Protein AF-A0A0M9Y8X5-F1 (afdb_monomer_lite)

pLDDT: mean 74.08, std 13.58, range [39.94, 92.12]

Radius of gyration: 32.51 Å; chains: 1; bounding box: 74×46×84 Å

Structure (mmCIF, N/CA/C/O backbone):
data_AF-A0A0M9Y8X5-F1
#
_entry.id   AF-A0A0M9Y8X5-F1
#
loop_
_atom_site.group_PDB
_atom_site.id
_atom_site.type_symbol
_atom_site.label_atom_id
_atom_site.label_alt_id
_atom_site.label_comp_id
_atom_site.label_asym_id
_atom_site.label_entity_id
_atom_site.label_seq_id
_atom_site.pdbx_PDB_ins_code
_atom_site.Cartn_x
_atom_site.Cartn_y
_atom_site.Cartn_z
_atom_site.occupancy
_atom_site.B_iso_or_equiv
_atom_site.auth_seq_id
_atom_site.auth_comp_id
_atom_site.auth_asym_id
_atom_site.auth_atom_id
_atom_site.pdbx_PDB_model_num
ATOM 1 N N . MET A 1 1 ? -9.972 -3.795 7.267 1.00 57.66 1 MET A N 1
ATOM 2 C CA . MET A 1 1 ? -8.807 -3.042 7.784 1.00 57.66 1 MET A CA 1
ATOM 3 C C . MET A 1 1 ? -7.484 -3.658 7.352 1.00 57.66 1 MET A C 1
ATOM 5 O O . MET A 1 1 ? -6.718 -2.972 6.695 1.00 57.66 1 MET A O 1
ATOM 9 N N . GLN A 1 2 ? -7.253 -4.956 7.594 1.00 63.88 2 GLN A N 1
ATOM 10 C CA . GLN A 1 2 ? -6.015 -5.641 7.184 1.00 63.88 2 GLN A CA 1
ATOM 11 C C . GLN A 1 2 ? -5.709 -5.538 5.681 1.00 63.88 2 GLN A C 1
ATOM 13 O O . GLN A 1 2 ? -4.568 -5.307 5.315 1.00 63.88 2 GLN A O 1
ATOM 18 N N . LYS A 1 3 ? -6.731 -5.588 4.812 1.00 70.50 3 LYS A N 1
ATOM 19 C CA . LYS A 1 3 ? -6.549 -5.429 3.360 1.00 70.50 3 LYS A CA 1
ATOM 20 C C . LYS A 1 3 ? -5.934 -4.082 2.949 1.00 70.50 3 LYS A C 1
ATOM 22 O O . LYS A 1 3 ? -5.095 -4.080 2.070 1.00 70.50 3 LYS A O 1
ATOM 27 N N . ALA A 1 4 ? -6.294 -2.961 3.583 1.00 65.38 4 ALA A N 1
ATOM 28 C CA . ALA A 1 4 ? -5.765 -1.643 3.205 1.00 65.38 4 ALA A CA 1
ATOM 29 C C . ALA A 1 4 ? -4.277 -1.496 3.567 1.00 65.38 4 ALA A C 1
ATOM 31 O O . ALA A 1 4 ? -3.489 -1.012 2.760 1.00 65.38 4 ALA A O 1
ATOM 32 N N . ALA A 1 5 ? -3.891 -1.980 4.751 1.00 66.75 5 ALA A N 1
ATOM 33 C CA . ALA A 1 5 ? -2.494 -2.022 5.174 1.00 66.75 5 ALA A CA 1
ATOM 34 C C . ALA A 1 5 ? -1.665 -2.993 4.313 1.00 66.75 5 ALA A C 1
ATOM 36 O O . ALA A 1 5 ? -0.550 -2.665 3.919 1.00 66.75 5 ALA A O 1
ATOM 37 N N . VAL A 1 6 ? -2.231 -4.157 3.968 1.00 77.38 6 VAL A N 1
ATOM 38 C CA . VAL A 1 6 ? -1.603 -5.122 3.053 1.00 77.38 6 VAL A CA 1
ATOM 39 C C . VAL A 1 6 ? -1.408 -4.504 1.669 1.00 77.38 6 VAL A C 1
ATOM 41 O O . VAL A 1 6 ? -0.291 -4.519 1.173 1.00 77.38 6 VAL A O 1
ATOM 44 N N . SER A 1 7 ? -2.427 -3.866 1.090 1.00 75.94 7 SER A N 1
ATOM 45 C CA . SER A 1 7 ? -2.314 -3.218 -0.224 1.00 75.94 7 SER A CA 1
ATOM 46 C C . SER A 1 7 ? -1.328 -2.046 -0.236 1.00 75.94 7 SER A C 1
ATOM 48 O O . SER A 1 7 ? -0.639 -1.844 -1.231 1.00 75.94 7 SER A O 1
ATOM 50 N N . ALA A 1 8 ? -1.205 -1.289 0.861 1.00 69.94 8 ALA A N 1
ATOM 51 C CA . ALA A 1 8 ? -0.170 -0.262 0.989 1.00 69.94 8 ALA A CA 1
ATOM 52 C C . ALA A 1 8 ? 1.244 -0.876 1.022 1.00 69.94 8 ALA A C 1
ATOM 54 O O . ALA A 1 8 ? 2.152 -0.372 0.357 1.00 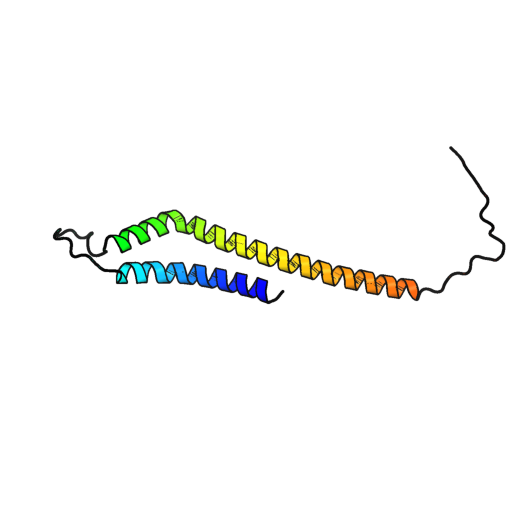69.94 8 ALA A O 1
ATOM 55 N N . GLY A 1 9 ? 1.422 -1.987 1.745 1.00 75.38 9 GLY A N 1
ATOM 56 C CA . GLY A 1 9 ? 2.676 -2.746 1.763 1.00 75.38 9 GLY A CA 1
ATOM 57 C C . GLY A 1 9 ? 3.019 -3.371 0.406 1.00 75.38 9 GLY A C 1
ATOM 58 O O . GLY A 1 9 ? 4.161 -3.282 -0.047 1.00 75.38 9 GLY A O 1
ATOM 59 N N . GLU A 1 10 ? 2.030 -3.943 -0.281 1.00 82.19 10 GLU A N 1
ATOM 60 C CA . GLU A 1 10 ? 2.171 -4.500 -1.632 1.00 82.19 10 GLU A CA 1
ATOM 61 C C . GLU A 1 10 ? 2.529 -3.419 -2.654 1.00 82.19 10 GLU A C 1
ATOM 63 O O . GLU A 1 10 ? 3.404 -3.641 -3.484 1.00 82.19 10 GLU A O 1
ATOM 68 N N . LEU A 1 11 ? 1.925 -2.228 -2.568 1.00 77.56 11 LEU A N 1
ATOM 69 C CA . LEU A 1 11 ? 2.246 -1.101 -3.446 1.00 77.56 11 LEU A CA 1
ATOM 70 C C . LEU A 1 11 ? 3.676 -0.594 -3.223 1.00 77.56 11 LEU A C 1
ATOM 72 O O . LEU A 1 11 ? 4.394 -0.326 -4.185 1.00 77.56 11 LEU A O 1
ATOM 76 N N . SER A 1 12 ? 4.110 -0.503 -1.963 1.00 74.19 12 SER A N 1
ATOM 77 C CA . SER A 1 12 ? 5.497 -0.162 -1.630 1.00 74.19 12 SER A CA 1
ATOM 78 C C . SER A 1 12 ? 6.474 -1.207 -2.178 1.00 74.19 12 SER A C 1
ATOM 80 O O . SER A 1 12 ? 7.449 -0.848 -2.836 1.00 74.19 12 SER A O 1
ATOM 82 N N . THR A 1 13 ? 6.163 -2.491 -1.997 1.00 82.44 13 THR A N 1
ATOM 83 C CA . THR A 1 13 ? 6.964 -3.608 -2.521 1.00 82.44 13 THR A CA 1
ATOM 84 C C . THR A 1 13 ? 7.016 -3.593 -4.050 1.00 82.44 13 THR A C 1
ATOM 86 O O . THR A 1 13 ? 8.080 -3.773 -4.641 1.00 82.44 13 THR A O 1
ATOM 89 N N . ALA A 1 14 ? 5.888 -3.325 -4.709 1.00 80.38 14 ALA A N 1
ATOM 90 C CA . ALA A 1 14 ? 5.811 -3.200 -6.158 1.00 80.38 14 ALA A CA 1
ATOM 91 C C . ALA A 1 14 ? 6.643 -2.016 -6.676 1.00 80.38 14 ALA A C 1
ATOM 93 O O . ALA A 1 14 ? 7.339 -2.171 -7.676 1.00 80.38 14 ALA A O 1
ATOM 94 N N . GLY A 1 15 ? 6.638 -0.869 -5.988 1.00 75.00 15 GLY A N 1
ATOM 95 C CA . GLY A 1 15 ? 7.471 0.288 -6.340 1.00 75.00 15 GLY A CA 1
ATOM 96 C C . GLY A 1 15 ? 8.976 0.005 -6.239 1.00 75.00 15 GLY A C 1
ATOM 97 O O . GLY A 1 15 ? 9.742 0.381 -7.131 1.00 75.00 15 GLY A O 1
ATOM 98 N N . SER A 1 16 ? 9.400 -0.718 -5.198 1.00 77.50 16 SER A N 1
ATOM 99 C CA . SER A 1 16 ? 10.788 -1.180 -5.063 1.00 77.50 16 SER A CA 1
ATOM 100 C C . SER A 1 16 ? 11.162 -2.163 -6.174 1.00 77.50 16 SER A C 1
ATOM 102 O O . SER A 1 16 ? 12.161 -1.966 -6.862 1.00 77.50 16 SER A O 1
ATOM 104 N N . ASN A 1 17 ? 10.311 -3.160 -6.433 1.00 81.31 17 ASN A N 1
ATOM 105 C CA . ASN A 1 17 ? 10.542 -4.139 -7.495 1.00 81.31 17 ASN A CA 1
ATOM 106 C C . ASN A 1 17 ? 10.568 -3.501 -8.889 1.00 81.31 17 ASN A C 1
ATOM 108 O O . ASN A 1 17 ? 11.336 -3.937 -9.744 1.00 81.31 17 ASN A O 1
ATOM 112 N N . LEU A 1 18 ? 9.753 -2.473 -9.134 1.00 76.31 18 LEU A N 1
ATOM 113 C CA . LEU A 1 18 ? 9.728 -1.738 -10.399 1.00 76.31 18 LEU A CA 1
ATOM 114 C C . LEU A 1 18 ? 11.075 -1.057 -10.672 1.00 76.31 18 LEU A C 1
ATOM 116 O O . LEU A 1 18 ? 11.579 -1.128 -11.790 1.00 76.31 18 LEU A O 1
ATOM 120 N N . SER A 1 19 ? 11.682 -0.465 -9.642 1.00 72.19 19 SER A N 1
ATOM 121 C CA . SER A 1 19 ? 12.997 0.182 -9.749 1.00 72.19 19 SER A CA 1
ATOM 122 C C . SER A 1 19 ? 14.109 -0.812 -10.116 1.00 72.19 19 SER A C 1
ATOM 124 O O . SER A 1 19 ? 15.022 -0.455 -10.854 1.00 72.19 19 SER A O 1
ATOM 126 N N . ASP A 1 20 ? 14.003 -2.067 -9.673 1.00 78.25 20 ASP A N 1
ATOM 127 C CA . ASP A 1 20 ? 14.966 -3.131 -9.992 1.00 78.25 20 ASP A CA 1
ATOM 128 C C . ASP A 1 20 ? 14.694 -3.819 -11.338 1.00 78.25 20 ASP A C 1
ATOM 130 O O . ASP A 1 20 ? 15.618 -4.239 -12.044 1.00 78.25 20 ASP A O 1
ATOM 134 N N . THR A 1 21 ? 13.421 -3.978 -11.703 1.00 79.38 21 THR A N 1
ATOM 135 C CA . THR A 1 21 ? 13.011 -4.701 -12.916 1.00 79.38 21 THR A CA 1
ATOM 136 C C . THR A 1 21 ? 13.046 -3.832 -14.165 1.00 79.38 21 THR A C 1
ATOM 138 O O . THR A 1 21 ? 13.376 -4.346 -15.235 1.00 79.38 21 THR A O 1
ATOM 141 N N . LEU A 1 22 ? 12.783 -2.527 -14.071 1.00 73.81 22 LEU A N 1
ATOM 142 C CA . LEU A 1 22 ? 12.834 -1.627 -15.227 1.00 73.81 22 LEU A CA 1
ATOM 143 C C . LEU A 1 22 ? 14.220 -1.572 -15.895 1.00 73.81 22 LEU A C 1
ATOM 145 O O . LEU A 1 22 ? 14.278 -1.781 -17.104 1.00 73.81 22 LEU A O 1
ATOM 149 N N . PRO A 1 23 ? 15.348 -1.393 -15.177 1.00 72.44 23 PRO A N 1
ATOM 150 C CA . PRO A 1 23 ? 16.672 -1.436 -15.797 1.00 72.44 23 PRO A CA 1
ATOM 151 C C . PRO A 1 23 ? 16.960 -2.780 -16.477 1.00 72.44 23 PRO A C 1
ATOM 153 O O . PRO A 1 23 ? 17.491 -2.822 -17.582 1.00 72.44 23 PRO A O 1
ATOM 156 N N . ARG A 1 24 ? 16.561 -3.891 -15.846 1.00 71.12 24 ARG A N 1
ATOM 157 C CA . ARG A 1 24 ? 16.799 -5.247 -16.369 1.00 71.12 24 ARG A CA 1
ATOM 158 C C . ARG A 1 24 ? 15.973 -5.539 -17.619 1.00 71.12 24 ARG A C 1
ATOM 160 O O . ARG A 1 24 ? 16.487 -6.111 -18.576 1.00 71.12 24 ARG A O 1
ATOM 167 N N . THR A 1 25 ? 14.705 -5.138 -17.622 1.00 72.00 25 THR A N 1
ATOM 168 C CA . THR A 1 25 ? 13.815 -5.274 -18.785 1.00 72.00 25 THR A CA 1
ATOM 169 C C . THR A 1 25 ? 14.228 -4.338 -19.915 1.00 72.00 25 THR A C 1
ATOM 171 O O . THR A 1 25 ? 14.213 -4.761 -21.064 1.00 72.00 25 THR A O 1
ATOM 174 N N . ALA A 1 26 ? 14.692 -3.125 -19.605 1.00 67.44 26 ALA A N 1
ATOM 175 C CA . ALA A 1 26 ? 15.293 -2.208 -20.567 1.00 67.44 26 ALA A CA 1
ATOM 176 C C . ALA A 1 26 ? 16.513 -2.841 -21.258 1.00 67.44 26 ALA A C 1
ATOM 178 O O . ALA A 1 26 ? 16.576 -2.856 -22.484 1.00 67.44 26 ALA A O 1
ATOM 179 N N . THR A 1 27 ? 17.441 -3.440 -20.504 1.00 67.50 27 THR A N 1
ATOM 180 C CA . THR A 1 27 ? 18.580 -4.179 -21.078 1.00 67.50 27 THR A CA 1
ATOM 181 C C . THR A 1 27 ? 18.131 -5.377 -21.926 1.00 67.50 27 THR A C 1
ATOM 183 O O . THR A 1 27 ? 18.700 -5.624 -22.986 1.00 67.50 27 THR A O 1
ATOM 186 N N . ALA A 1 28 ? 17.093 -6.103 -21.498 1.00 68.44 28 ALA A N 1
ATOM 187 C CA . ALA A 1 28 ? 16.562 -7.260 -22.222 1.00 68.44 28 ALA A CA 1
ATOM 188 C C . ALA A 1 28 ? 15.737 -6.895 -23.474 1.00 68.44 28 ALA A C 1
ATOM 190 O O . ALA A 1 28 ? 15.661 -7.702 -24.398 1.00 68.44 28 ALA A O 1
ATOM 191 N N . ALA A 1 29 ? 15.152 -5.691 -23.538 1.00 62.72 29 ALA A N 1
ATOM 192 C CA . ALA A 1 29 ? 14.308 -5.210 -24.642 1.00 62.72 29 ALA A CA 1
ATOM 193 C C . ALA A 1 29 ? 15.073 -4.953 -25.958 1.00 62.72 29 ALA A C 1
ATOM 195 O O . ALA A 1 29 ? 14.480 -4.533 -26.952 1.00 62.72 29 ALA A O 1
ATOM 196 N N . GLY A 1 30 ? 16.370 -5.258 -25.983 1.00 55.78 30 GLY A N 1
ATOM 197 C CA . GLY A 1 30 ? 17.160 -5.399 -27.193 1.00 55.78 30 GLY A CA 1
ATOM 198 C C . GLY A 1 30 ? 18.179 -4.285 -27.360 1.00 55.78 30 GLY A C 1
ATOM 199 O O . GLY A 1 30 ? 17.859 -3.100 -27.339 1.00 55.78 30 GLY A O 1
ATOM 200 N N . THR A 1 31 ? 19.423 -4.683 -27.586 1.00 54.81 31 THR A N 1
ATOM 201 C CA . THR A 1 31 ? 20.465 -3.849 -28.177 1.00 54.81 31 THR A CA 1
ATOM 202 C C . THR A 1 31 ? 20.230 -3.829 -29.684 1.00 54.81 31 THR A C 1
ATOM 204 O O . THR A 1 31 ? 20.395 -4.853 -30.343 1.00 54.81 31 THR A O 1
ATOM 207 N N . VAL A 1 32 ? 19.834 -2.695 -30.267 1.00 50.69 32 VAL A N 1
ATOM 208 C CA . VAL A 1 32 ? 19.970 -2.551 -31.724 1.00 50.69 32 VAL A CA 1
ATOM 209 C C . VAL A 1 32 ? 21.440 -2.292 -32.010 1.00 50.69 32 VAL A C 1
ATOM 211 O O . VAL A 1 32 ? 21.995 -1.296 -31.552 1.00 50.69 32 VAL A O 1
ATOM 214 N N . ALA A 1 33 ? 22.080 -3.189 -32.760 1.00 49.53 33 ALA A N 1
ATOM 215 C CA . ALA A 1 33 ? 23.375 -2.915 -33.365 1.00 49.53 33 ALA A CA 1
ATOM 216 C C . ALA A 1 33 ? 23.173 -1.821 -34.421 1.00 49.53 33 ALA A C 1
ATOM 218 O O . ALA A 1 33 ? 22.962 -2.092 -35.601 1.00 49.53 33 ALA A O 1
ATOM 219 N N . SER A 1 34 ? 23.147 -0.565 -33.983 1.00 46.25 34 SER A N 1
ATOM 220 C CA . SER A 1 34 ? 23.247 0.559 -34.901 1.00 46.25 34 SER A CA 1
ATOM 221 C C . SER A 1 34 ? 24.656 0.511 -35.486 1.00 46.25 34 SER A C 1
ATOM 223 O O . SER A 1 34 ? 25.615 0.334 -34.737 1.00 46.25 34 SER A O 1
ATOM 225 N N . GLY A 1 35 ? 24.802 0.644 -36.806 1.00 52.84 35 GLY A N 1
ATOM 226 C CA . GLY A 1 35 ? 26.087 0.616 -37.526 1.00 52.84 35 GLY A CA 1
ATOM 227 C C . GLY A 1 35 ? 27.055 1.762 -37.181 1.00 52.84 35 GLY A C 1
ATOM 228 O O . GLY A 1 35 ? 27.889 2.130 -38.000 1.00 52.84 35 GLY A O 1
ATOM 229 N N . TYR A 1 36 ? 26.933 2.345 -35.990 1.00 47.72 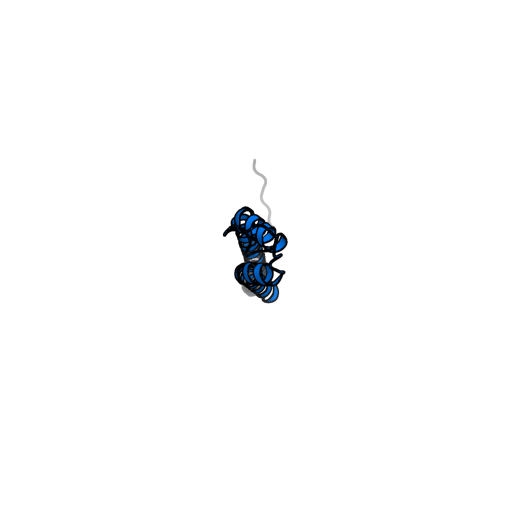36 TYR A N 1
ATOM 230 C CA . TYR A 1 36 ? 27.787 3.373 -35.425 1.00 47.72 36 TYR A CA 1
ATOM 231 C C . TYR A 1 36 ? 28.752 2.738 -34.415 1.00 47.72 36 TYR A C 1
ATOM 233 O O . TYR A 1 36 ? 28.354 2.231 -33.367 1.00 47.72 36 TYR A O 1
ATOM 241 N N . THR A 1 37 ? 30.046 2.809 -34.713 1.00 49.47 37 THR A N 1
ATOM 242 C CA . THR A 1 37 ? 31.152 2.312 -33.882 1.00 49.47 37 THR A CA 1
ATOM 243 C C . THR A 1 37 ? 31.503 3.304 -32.766 1.00 49.47 37 THR A C 1
ATOM 245 O O . THR A 1 37 ? 32.623 3.809 -32.700 1.00 49.47 37 THR A O 1
ATOM 248 N N . GLY A 1 38 ? 30.530 3.647 -31.920 1.00 51.44 38 GLY A N 1
ATOM 249 C CA . GLY A 1 38 ? 30.723 4.527 -30.765 1.00 51.44 38 GLY A CA 1
ATOM 250 C C . GLY A 1 38 ? 30.373 3.817 -29.452 1.00 51.44 38 GLY A C 1
ATOM 251 O O . GLY A 1 38 ? 29.417 3.042 -29.430 1.00 51.44 38 GLY A O 1
ATOM 252 N N . PRO A 1 39 ? 31.077 4.096 -28.337 1.00 51.06 39 PRO A N 1
ATOM 253 C CA . PRO A 1 39 ? 30.899 3.401 -27.052 1.00 51.06 39 PRO A CA 1
ATOM 254 C C . PRO A 1 39 ? 29.524 3.609 -26.380 1.00 51.06 39 PRO A C 1
ATOM 256 O O . PRO A 1 39 ? 29.284 3.073 -25.305 1.00 51.06 39 PRO A O 1
ATOM 259 N N . ALA A 1 40 ? 28.613 4.362 -27.005 1.00 50.66 40 ALA A N 1
ATOM 260 C CA . ALA A 1 40 ? 27.295 4.711 -26.477 1.00 50.66 40 ALA A CA 1
ATOM 261 C C . ALA A 1 40 ? 26.132 3.824 -26.983 1.00 50.66 40 ALA A C 1
ATOM 263 O O . ALA A 1 40 ? 24.992 4.057 -26.599 1.00 50.66 40 ALA A O 1
ATOM 264 N N . LEU A 1 41 ? 26.378 2.822 -27.841 1.00 48.62 41 LEU A N 1
ATOM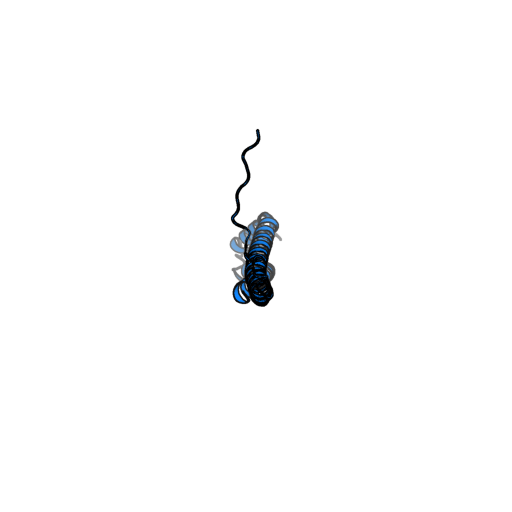 265 C CA . LEU A 1 41 ? 25.321 2.079 -28.558 1.00 48.62 41 LEU A CA 1
ATOM 266 C C . LEU A 1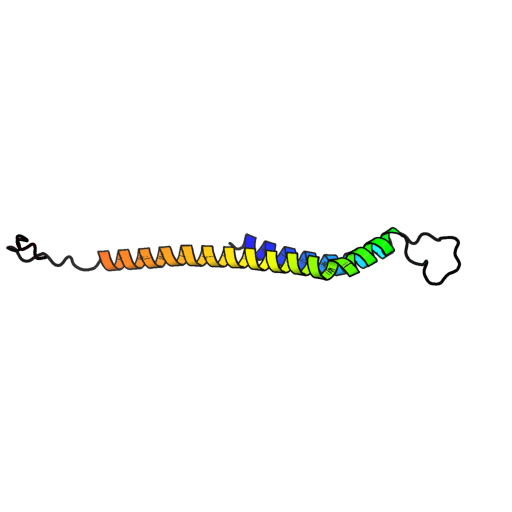 41 ? 25.133 0.610 -28.138 1.00 48.62 41 LEU A C 1
ATOM 268 O O . LEU A 1 41 ? 24.641 -0.204 -28.914 1.00 48.62 41 LEU A O 1
ATOM 272 N N . ALA A 1 42 ? 25.476 0.253 -26.900 1.00 53.16 42 ALA A N 1
ATOM 273 C CA . ALA A 1 42 ? 25.184 -1.085 -26.367 1.00 53.16 42 ALA A CA 1
ATOM 274 C C . ALA A 1 42 ? 23.750 -1.237 -25.801 1.00 53.16 42 ALA A C 1
ATOM 276 O O . ALA A 1 42 ? 23.351 -2.336 -25.410 1.00 53.16 42 ALA A O 1
ATOM 277 N N . THR A 1 43 ? 22.948 -0.170 -25.795 1.00 58.88 43 THR A N 1
ATOM 278 C CA . THR A 1 43 ? 21.563 -0.143 -25.297 1.00 58.88 43 THR A CA 1
ATOM 279 C C . THR A 1 43 ? 20.618 0.296 -26.414 1.00 58.88 43 THR A C 1
ATOM 281 O O . THR A 1 43 ? 20.855 1.312 -27.064 1.00 58.88 43 THR A O 1
ATOM 284 N N . GLY A 1 44 ? 19.549 -0.463 -26.680 1.00 70.06 44 GLY A N 1
ATOM 285 C CA . GLY A 1 44 ? 18.590 -0.080 -27.719 1.00 70.06 44 GLY A CA 1
ATOM 286 C C . GLY A 1 44 ? 17.732 1.134 -27.347 1.00 70.06 44 GLY A C 1
ATOM 287 O O . GLY A 1 44 ? 17.699 1.543 -26.185 1.00 70.06 44 GLY A O 1
ATOM 288 N N . PRO A 1 45 ? 16.998 1.713 -28.314 1.00 76.12 45 PRO A N 1
ATOM 289 C CA . PRO A 1 45 ? 16.259 2.965 -28.142 1.00 76.12 45 PRO A CA 1
ATOM 290 C C . PRO A 1 45 ? 15.199 2.881 -27.040 1.00 76.12 45 PRO A C 1
ATOM 292 O O . PRO A 1 45 ? 14.983 3.850 -26.321 1.00 76.12 45 PRO A O 1
ATOM 295 N N . VAL A 1 46 ? 14.584 1.709 -26.856 1.00 76.88 46 VAL A N 1
ATOM 296 C CA . VAL A 1 46 ? 13.629 1.459 -25.766 1.00 76.88 46 VAL A CA 1
ATOM 297 C C . VAL A 1 46 ? 14.324 1.519 -24.406 1.00 76.88 46 VAL A C 1
ATOM 299 O O . VAL A 1 46 ? 13.799 2.114 -23.469 1.00 76.88 46 VAL A O 1
ATOM 302 N N . ALA A 1 47 ? 15.529 0.957 -24.301 1.00 73.31 47 ALA A N 1
ATOM 303 C CA . ALA A 1 47 ? 16.300 0.968 -23.067 1.00 73.31 47 ALA A CA 1
ATOM 304 C C . ALA A 1 47 ? 16.728 2.388 -22.676 1.00 73.31 47 ALA A C 1
ATOM 306 O O . ALA A 1 47 ? 16.614 2.772 -21.514 1.00 73.31 47 ALA A O 1
ATOM 307 N N . ALA A 1 48 ? 17.171 3.174 -23.661 1.00 76.19 48 ALA A N 1
ATOM 308 C CA . ALA A 1 48 ? 17.523 4.576 -23.469 1.00 76.19 48 ALA A CA 1
ATOM 309 C C . ALA A 1 48 ? 16.307 5.408 -23.027 1.00 76.19 48 ALA A C 1
ATOM 311 O O . ALA A 1 48 ? 16.390 6.135 -22.041 1.00 76.19 48 ALA A O 1
ATOM 312 N N . ALA A 1 49 ? 15.156 5.238 -23.687 1.00 81.69 49 ALA A N 1
ATOM 313 C CA . ALA A 1 49 ? 13.928 5.945 -23.328 1.00 81.69 49 ALA A CA 1
ATOM 314 C C . ALA A 1 49 ? 13.429 5.596 -21.913 1.00 81.69 49 ALA A C 1
ATOM 316 O O . ALA A 1 49 ? 13.016 6.486 -21.173 1.00 81.69 49 ALA A O 1
ATOM 317 N N . LEU A 1 50 ? 13.495 4.321 -21.509 1.00 80.81 50 LEU A N 1
ATOM 318 C CA . LEU A 1 50 ? 13.148 3.897 -20.147 1.00 80.81 50 LEU A CA 1
ATOM 319 C C . LEU A 1 50 ? 14.139 4.431 -19.103 1.00 80.81 50 LEU A C 1
ATOM 321 O O . LEU A 1 50 ? 13.721 4.797 -18.006 1.00 80.81 50 LEU A O 1
ATOM 325 N N . GLY A 1 51 ? 15.430 4.502 -19.441 1.00 77.38 51 GLY A N 1
ATOM 326 C CA . GLY A 1 51 ? 16.458 5.110 -18.594 1.00 77.38 51 GLY A CA 1
ATOM 327 C C . GLY A 1 51 ? 16.184 6.590 -18.324 1.00 77.38 51 GLY A C 1
ATOM 328 O O . GLY A 1 51 ? 16.118 6.989 -17.164 1.00 77.38 51 GLY A O 1
ATOM 329 N N . GLU A 1 52 ? 15.941 7.374 -19.376 1.00 83.19 52 GLU A N 1
ATOM 330 C CA . GLU A 1 52 ? 15.580 8.798 -19.278 1.00 83.19 52 GLU A CA 1
ATOM 331 C C . GLU A 1 52 ? 14.265 9.008 -18.517 1.00 83.19 52 GLU A C 1
ATOM 333 O O . GLU A 1 52 ? 14.182 9.846 -17.618 1.00 83.19 52 GLU A O 1
ATOM 338 N N . PHE A 1 53 ? 13.239 8.199 -18.809 1.00 83.75 53 PHE A N 1
ATOM 339 C CA . PHE A 1 53 ? 11.967 8.247 -18.088 1.00 83.75 53 PHE A CA 1
ATOM 340 C C . PHE A 1 53 ? 12.168 8.011 -16.588 1.00 83.75 53 PHE A C 1
ATOM 342 O O . PHE A 1 53 ? 11.666 8.776 -15.767 1.00 83.75 53 PHE A O 1
ATOM 349 N N . MET A 1 54 ? 12.931 6.986 -16.208 1.00 81.50 54 MET A N 1
ATOM 350 C CA . MET A 1 54 ? 13.213 6.737 -14.798 1.00 81.50 54 MET A CA 1
ATOM 351 C C . MET A 1 54 ? 14.012 7.873 -14.170 1.00 81.50 54 MET A C 1
ATOM 353 O O . MET A 1 54 ? 13.629 8.345 -13.106 1.00 81.50 54 MET A O 1
ATOM 357 N N . GLN A 1 55 ? 15.080 8.349 -14.811 1.00 82.44 55 GLN A N 1
ATOM 358 C CA . GLN A 1 55 ? 15.888 9.443 -14.265 1.00 82.44 55 GLN A CA 1
ATOM 359 C C . GLN A 1 55 ? 15.063 10.711 -14.025 1.00 82.44 55 GLN A C 1
ATOM 361 O O . GLN A 1 55 ? 15.262 11.389 -13.018 1.00 82.44 55 GLN A O 1
ATOM 366 N N . HIS A 1 56 ? 14.109 11.002 -14.910 1.00 88.81 56 HIS A N 1
ATOM 367 C CA . HIS A 1 56 ? 13.253 12.173 -14.778 1.00 88.81 56 HIS A CA 1
ATOM 368 C C . HIS A 1 56 ? 12.145 11.989 -13.729 1.00 88.81 56 HIS A C 1
ATOM 370 O O . HIS A 1 56 ? 11.900 12.887 -12.927 1.00 88.81 56 HIS A O 1
ATOM 376 N N . TRP A 1 57 ? 11.488 10.824 -13.705 1.00 87.31 57 TRP A N 1
ATOM 377 C CA . TRP A 1 57 ? 10.247 10.617 -12.946 1.00 87.31 57 TRP A CA 1
ATOM 378 C C . TRP A 1 57 ? 10.406 9.811 -11.655 1.00 87.31 57 TRP A C 1
ATOM 380 O O . TRP A 1 57 ? 9.440 9.676 -10.903 1.00 87.31 57 TRP A O 1
ATOM 390 N N . GLN A 1 58 ? 11.591 9.273 -11.350 1.00 83.06 58 GLN A N 1
ATOM 391 C CA . GLN A 1 58 ? 11.798 8.388 -10.194 1.00 83.06 58 GLN A CA 1
ATOM 392 C C . GLN A 1 58 ? 11.310 9.008 -8.881 1.00 83.06 58 GLN A C 1
ATOM 394 O O . GLN A 1 58 ? 10.630 8.341 -8.100 1.00 83.06 58 GLN A O 1
ATOM 399 N N . LYS A 1 59 ? 11.615 10.288 -8.648 1.00 85.44 59 LYS A N 1
ATOM 400 C CA . LYS A 1 59 ? 11.199 10.988 -7.429 1.00 85.44 59 LYS A CA 1
ATOM 401 C C . LYS A 1 59 ? 9.679 11.129 -7.331 1.00 85.44 59 LYS A C 1
ATOM 403 O O . LYS A 1 59 ? 9.117 10.919 -6.258 1.00 85.44 59 LYS A O 1
ATOM 408 N N . ASP A 1 60 ? 9.016 11.444 -8.438 1.00 89.00 60 ASP A N 1
ATOM 409 C CA . ASP A 1 60 ? 7.563 11.618 -8.468 1.00 89.00 60 ASP A CA 1
ATOM 410 C C . ASP A 1 60 ? 6.838 10.285 -8.281 1.00 89.00 60 ASP A C 1
ATOM 412 O O . ASP A 1 60 ? 5.872 10.201 -7.521 1.00 89.00 60 ASP A O 1
ATOM 416 N N . LEU A 1 61 ? 7.349 9.216 -8.895 1.00 83.00 61 LEU A N 1
ATOM 417 C CA . LEU A 1 61 ? 6.830 7.861 -8.708 1.00 83.00 61 LEU A CA 1
ATOM 418 C C . LEU A 1 61 ? 6.950 7.412 -7.245 1.00 83.00 61 LEU A C 1
ATOM 420 O O . LEU A 1 61 ? 5.982 6.899 -6.681 1.00 83.00 61 LEU A O 1
ATOM 424 N N . GLN A 1 62 ? 8.096 7.661 -6.604 1.00 83.00 62 GLN A N 1
ATOM 425 C CA . GLN A 1 62 ? 8.280 7.386 -5.173 1.00 83.00 62 GLN A CA 1
ATOM 426 C C . GLN A 1 62 ? 7.314 8.207 -4.314 1.00 83.00 62 GLN A C 1
ATOM 428 O O . GLN A 1 62 ? 6.640 7.659 -3.442 1.00 83.00 62 GLN A O 1
ATOM 433 N N . TYR A 1 63 ? 7.177 9.502 -4.604 1.00 86.38 63 TYR A N 1
ATOM 434 C CA . TYR A 1 63 ? 6.270 10.382 -3.875 1.00 86.38 63 TYR A CA 1
ATOM 435 C C . TYR A 1 63 ? 4.808 9.916 -3.951 1.00 86.38 63 TYR A C 1
ATOM 437 O O . TYR A 1 63 ? 4.109 9.904 -2.935 1.00 86.38 63 TYR A O 1
ATOM 445 N N . VAL A 1 64 ? 4.335 9.499 -5.130 1.00 86.69 64 VAL A N 1
ATOM 446 C CA . VAL A 1 64 ? 2.968 8.983 -5.311 1.00 86.69 64 VAL A CA 1
ATOM 447 C C . VAL A 1 64 ? 2.747 7.714 -4.491 1.00 86.69 64 VAL A C 1
ATOM 449 O O . VAL A 1 64 ? 1.725 7.604 -3.807 1.00 86.69 64 VAL A O 1
ATOM 452 N N . VAL A 1 65 ? 3.702 6.781 -4.516 1.00 82.94 65 VAL A N 1
ATOM 453 C CA . VAL A 1 65 ? 3.631 5.540 -3.729 1.00 82.94 65 VAL A CA 1
ATOM 454 C C . VAL A 1 65 ? 3.567 5.855 -2.236 1.00 82.94 65 VAL A C 1
ATOM 456 O O . VAL A 1 65 ? 2.650 5.397 -1.551 1.00 82.94 65 VAL A O 1
ATOM 459 N N . GLU A 1 66 ? 4.468 6.700 -1.735 1.00 83.50 66 GLU A N 1
ATOM 460 C CA . GLU A 1 66 ? 4.493 7.084 -0.322 1.00 83.50 66 GLU A CA 1
ATOM 461 C C . GLU A 1 66 ? 3.212 7.795 0.116 1.00 83.50 66 GLU A C 1
ATOM 463 O O . GLU A 1 66 ? 2.642 7.480 1.164 1.00 83.50 66 GLU A O 1
ATOM 468 N N . ARG A 1 67 ? 2.740 8.762 -0.676 1.00 86.19 67 ARG A N 1
ATOM 469 C CA . ARG A 1 67 ? 1.529 9.528 -0.366 1.00 86.19 67 ARG A CA 1
ATOM 470 C C . ARG A 1 67 ? 0.294 8.634 -0.352 1.00 86.19 67 ARG A C 1
ATOM 472 O O . ARG A 1 67 ? -0.557 8.781 0.530 1.00 86.19 67 ARG A O 1
ATOM 479 N N . THR A 1 68 ? 0.201 7.707 -1.300 1.00 85.62 68 THR A N 1
ATOM 480 C CA . THR A 1 68 ? -0.900 6.740 -1.368 1.00 85.62 68 THR A CA 1
ATOM 481 C C . THR A 1 68 ? -0.864 5.808 -0.162 1.00 85.62 68 THR A C 1
ATOM 483 O O . THR A 1 68 ? -1.881 5.646 0.511 1.00 85.62 68 THR A O 1
ATOM 486 N N . GLY A 1 69 ? 0.317 5.285 0.184 1.00 83.06 69 GLY A N 1
ATOM 487 C CA . GLY A 1 69 ? 0.511 4.453 1.371 1.00 83.06 69 GLY A CA 1
ATOM 488 C C . GLY A 1 69 ? 0.096 5.166 2.659 1.00 83.06 69 GLY A C 1
ATOM 489 O O . GLY A 1 69 ? -0.724 4.647 3.413 1.00 83.06 69 GLY A O 1
ATOM 490 N N . LYS A 1 70 ? 0.572 6.400 2.874 1.00 84.88 70 LYS A N 1
ATOM 491 C CA . LYS A 1 70 ? 0.198 7.227 4.038 1.00 84.88 70 LYS A CA 1
ATOM 492 C C . LYS A 1 70 ? -1.309 7.475 4.119 1.00 84.88 70 LYS A C 1
ATOM 494 O O . LYS A 1 70 ? -1.879 7.404 5.203 1.00 84.88 70 LYS A O 1
ATOM 499 N N . SER A 1 71 ? -1.959 7.731 2.984 1.00 85.50 71 SER A N 1
ATOM 500 C CA . SER A 1 71 ? -3.408 7.973 2.934 1.00 85.50 71 SER A CA 1
ATOM 501 C C . SER A 1 71 ? -4.209 6.726 3.319 1.00 85.50 71 SER A C 1
ATOM 503 O O . SER A 1 71 ? -5.154 6.817 4.102 1.00 85.50 71 SER A O 1
ATOM 505 N N . LEU A 1 72 ? -3.810 5.553 2.815 1.00 84.44 72 LEU A N 1
ATOM 506 C CA . LEU A 1 72 ? -4.446 4.276 3.152 1.00 84.44 72 LEU A CA 1
ATOM 507 C C . LEU A 1 72 ? -4.268 3.926 4.633 1.00 84.44 72 LEU A C 1
ATOM 509 O O . LEU A 1 72 ? -5.228 3.504 5.279 1.00 84.44 72 LEU A O 1
ATOM 513 N N . THR A 1 73 ? -3.070 4.140 5.178 1.00 84.62 73 THR A N 1
ATOM 514 C CA . THR A 1 73 ? -2.793 3.933 6.604 1.00 84.62 73 THR A CA 1
ATOM 515 C C . THR A 1 73 ? -3.623 4.871 7.474 1.00 84.62 73 THR A C 1
ATOM 517 O O . THR A 1 73 ? -4.309 4.398 8.374 1.00 84.62 73 THR A O 1
ATOM 520 N N . GLY A 1 74 ? -3.652 6.172 7.167 1.00 85.38 74 GLY A N 1
ATOM 521 C CA . GLY A 1 74 ? -4.446 7.142 7.926 1.00 85.38 74 GLY A CA 1
ATOM 522 C C . GLY A 1 74 ? -5.947 6.836 7.897 1.00 85.38 74 GLY A C 1
ATOM 523 O O . GLY A 1 74 ? -6.615 6.910 8.926 1.00 85.38 74 GLY A O 1
ATOM 524 N N . ALA A 1 75 ? -6.479 6.406 6.747 1.00 86.19 75 ALA A N 1
ATOM 525 C CA . ALA A 1 75 ? -7.865 5.945 6.653 1.00 86.19 75 ALA A CA 1
ATOM 526 C C . ALA A 1 75 ? -8.114 4.700 7.526 1.00 86.19 75 ALA A C 1
ATOM 528 O O . ALA A 1 75 ? -9.131 4.613 8.216 1.00 86.19 75 ALA A O 1
ATOM 529 N N . ALA A 1 76 ? -7.174 3.750 7.537 1.00 83.88 76 ALA A N 1
ATOM 530 C CA . ALA A 1 76 ? -7.272 2.560 8.373 1.00 83.88 76 ALA A CA 1
ATOM 531 C C . ALA A 1 76 ? -7.206 2.894 9.879 1.00 83.88 76 ALA A C 1
ATOM 533 O O . ALA A 1 76 ? -7.943 2.322 10.681 1.00 83.88 76 ALA A O 1
ATOM 534 N N . GLU A 1 77 ? -6.356 3.829 10.285 1.00 86.06 77 GLU A N 1
ATOM 535 C CA . GLU A 1 77 ? -6.277 4.280 11.677 1.00 86.06 77 GLU A CA 1
ATOM 536 C C . GLU A 1 77 ? -7.559 4.998 12.105 1.00 86.06 77 GLU A C 1
ATOM 538 O O . GLU A 1 77 ? -8.144 4.647 13.131 1.00 86.06 77 GLU A O 1
ATOM 543 N N . ALA A 1 78 ? -8.056 5.926 11.283 1.00 86.94 78 ALA A N 1
ATOM 544 C CA . ALA A 1 78 ? -9.264 6.693 11.572 1.00 86.94 78 ALA A CA 1
ATOM 545 C C . ALA A 1 78 ? -10.493 5.794 11.777 1.00 86.94 78 ALA A C 1
ATOM 547 O O . ALA A 1 78 ? -11.225 5.947 12.754 1.00 86.94 78 ALA A O 1
ATOM 548 N N . THR A 1 79 ? -10.711 4.809 10.901 1.00 87.25 79 THR A N 1
ATOM 549 C CA . THR A 1 79 ? -11.837 3.878 11.063 1.00 87.25 79 THR A CA 1
ATOM 550 C C . THR A 1 79 ? -11.654 2.959 12.277 1.00 87.25 79 THR A C 1
ATOM 552 O O . THR A 1 79 ? -12.641 2.579 12.903 1.00 87.25 79 THR A O 1
ATOM 555 N N . ASN A 1 80 ? -10.419 2.619 12.662 1.00 85.06 80 ASN A N 1
ATOM 556 C CA . ASN A 1 80 ? -10.180 1.848 13.884 1.00 85.06 80 ASN A CA 1
ATOM 557 C C . ASN A 1 80 ? -10.520 2.670 15.139 1.00 85.06 80 ASN A C 1
ATOM 559 O O . ASN A 1 80 ? -11.192 2.175 16.042 1.00 85.06 80 ASN A O 1
ATOM 563 N N . GLU A 1 81 ? -10.108 3.939 15.182 1.00 89.19 81 GLU A N 1
ATOM 564 C CA . GLU A 1 81 ? -10.450 4.841 16.287 1.00 89.19 81 GLU A CA 1
ATOM 565 C C . GLU A 1 81 ? -11.948 5.136 16.371 1.00 89.19 81 GLU A C 1
ATOM 567 O O . GLU A 1 81 ? -12.481 5.211 17.478 1.00 89.19 81 GLU A O 1
ATOM 572 N N . TYR A 1 82 ? -12.645 5.208 15.233 1.00 86.25 82 TYR A N 1
ATOM 573 C CA . TYR A 1 82 ? -14.105 5.312 15.199 1.00 86.25 82 TYR A CA 1
ATOM 574 C C . TYR A 1 82 ? -14.774 4.133 15.923 1.00 86.25 82 TYR A C 1
ATOM 576 O O . TYR A 1 82 ? -15.504 4.332 16.892 1.00 86.25 82 TYR A O 1
ATOM 584 N N . VAL A 1 83 ? -14.432 2.894 15.547 1.00 90.88 83 VAL A N 1
ATOM 585 C CA . VAL A 1 83 ? -14.992 1.680 16.171 1.00 90.88 83 VAL A CA 1
ATOM 586 C C . VAL A 1 83 ? -14.667 1.610 17.666 1.00 90.88 83 VAL A C 1
ATOM 588 O O . VAL A 1 83 ? -15.535 1.316 18.488 1.00 90.88 83 VAL A O 1
ATOM 591 N N . LYS A 1 84 ? -13.421 1.903 18.054 1.00 91.19 84 LYS A N 1
ATOM 592 C CA . LYS A 1 84 ? -13.039 1.946 19.475 1.00 91.19 84 LYS A CA 1
ATOM 593 C C . LYS A 1 84 ? -13.773 3.050 20.240 1.00 91.19 84 LYS A C 1
ATOM 595 O O . LYS A 1 84 ? -14.032 2.896 21.432 1.00 91.19 84 LYS A O 1
ATOM 600 N N . GLY A 1 85 ? -14.046 4.184 19.599 1.00 91.44 85 GLY A N 1
ATOM 601 C CA . GLY A 1 85 ? -14.833 5.283 20.154 1.00 91.44 85 GLY A CA 1
ATOM 602 C C . GLY A 1 85 ? -16.254 4.841 20.487 1.00 91.44 85 GLY A C 1
ATOM 603 O O . GLY A 1 85 ? -16.684 5.000 21.630 1.00 91.44 85 GLY A O 1
ATOM 604 N N . ASP A 1 86 ? -16.927 4.195 19.537 1.00 89.06 86 ASP A N 1
ATOM 605 C CA . ASP A 1 86 ? -18.284 3.672 19.725 1.00 89.06 86 ASP A CA 1
ATOM 606 C C . ASP A 1 86 ? -18.359 2.667 20.877 1.00 89.06 86 ASP A C 1
ATOM 608 O O . ASP A 1 86 ? -19.244 2.758 21.729 1.00 89.06 86 ASP A O 1
ATOM 612 N N . LEU A 1 87 ? -17.384 1.757 20.975 1.00 91.94 87 LEU A N 1
ATOM 613 C CA . LEU A 1 87 ? -17.312 0.799 22.081 1.00 91.94 87 LEU A CA 1
ATOM 614 C C . LEU A 1 87 ? -17.145 1.486 23.444 1.00 91.94 87 LEU A C 1
ATOM 616 O O . LEU A 1 87 ? -17.776 1.077 24.419 1.00 91.94 87 LEU A O 1
ATOM 620 N N . ARG A 1 88 ? -16.332 2.549 23.521 1.00 92.12 88 ARG A N 1
ATOM 621 C CA . ARG A 1 88 ? -16.165 3.339 24.753 1.00 92.12 88 ARG A CA 1
ATOM 622 C C . ARG A 1 88 ? -17.456 4.054 25.143 1.00 92.12 88 ARG A C 1
ATOM 624 O O . ARG A 1 88 ? -17.840 4.001 26.308 1.00 92.12 88 ARG A O 1
ATOM 631 N N . MET A 1 89 ? -18.141 4.679 24.183 1.00 89.31 89 MET A N 1
ATOM 632 C CA . MET A 1 89 ? -19.425 5.343 24.433 1.00 89.31 89 MET A CA 1
ATOM 633 C C . MET A 1 89 ? -20.496 4.347 24.883 1.00 89.31 89 MET A C 1
ATOM 635 O O . MET A 1 89 ? -21.212 4.620 25.844 1.00 89.31 89 MET A O 1
ATOM 639 N N . ALA A 1 90 ? -20.566 3.172 24.251 1.00 89.62 90 ALA A N 1
ATOM 640 C CA . ALA A 1 90 ? -21.487 2.111 24.640 1.00 89.62 90 ALA A CA 1
ATOM 641 C C . ALA A 1 90 ? -21.209 1.607 26.063 1.00 89.62 90 ALA A C 1
ATOM 643 O O . ALA A 1 90 ? -22.134 1.520 26.869 1.00 89.62 90 ALA A O 1
ATOM 644 N N . ALA A 1 91 ? -19.945 1.342 26.404 1.00 89.69 91 ALA A N 1
ATOM 645 C CA . ALA A 1 91 ? -19.558 0.933 27.753 1.00 89.69 91 ALA A CA 1
ATOM 646 C C . ALA A 1 91 ? -19.908 2.004 28.799 1.00 89.69 91 ALA A C 1
ATOM 648 O O . ALA A 1 91 ? -20.421 1.688 29.872 1.00 89.69 91 ALA A O 1
ATOM 649 N N . GLN A 1 92 ? -19.691 3.282 28.479 1.00 89.44 92 GLN A N 1
ATOM 650 C CA . GLN A 1 92 ? -20.030 4.379 29.380 1.00 89.44 92 GLN A CA 1
ATOM 651 C C . GLN A 1 92 ? -21.543 4.562 29.540 1.00 89.44 92 GLN A C 1
ATOM 653 O O . GLN A 1 92 ? -22.006 4.789 30.655 1.00 89.44 92 GLN A O 1
ATOM 658 N N . ALA A 1 93 ? -22.323 4.407 28.469 1.00 88.69 93 ALA A N 1
ATOM 659 C CA . ALA A 1 93 ? -23.782 4.427 28.534 1.00 88.69 93 ALA A CA 1
ATOM 660 C C . ALA A 1 93 ? -24.326 3.252 29.362 1.00 88.69 93 ALA A C 1
ATOM 662 O O . ALA A 1 93 ? -25.209 3.449 30.192 1.00 88.69 93 ALA A O 1
ATOM 663 N N . GLN A 1 94 ? -23.763 2.050 29.195 1.00 87.19 94 GLN A N 1
ATOM 664 C CA . GLN A 1 94 ? -24.099 0.885 30.019 1.00 87.19 94 GLN A CA 1
ATOM 665 C C . GLN A 1 94 ? -23.780 1.136 31.496 1.00 87.19 94 GLN A C 1
ATOM 667 O O . GLN A 1 94 ? -24.620 0.890 32.356 1.00 87.19 94 GLN A O 1
ATOM 672 N N . HIS A 1 95 ? -22.602 1.684 31.794 1.00 86.44 95 HIS A N 1
ATOM 673 C CA . HIS A 1 95 ? -22.220 2.033 33.160 1.00 86.44 95 HIS A CA 1
ATOM 674 C C . HIS A 1 95 ? -23.135 3.115 33.756 1.00 86.44 95 HIS A C 1
ATOM 676 O O . H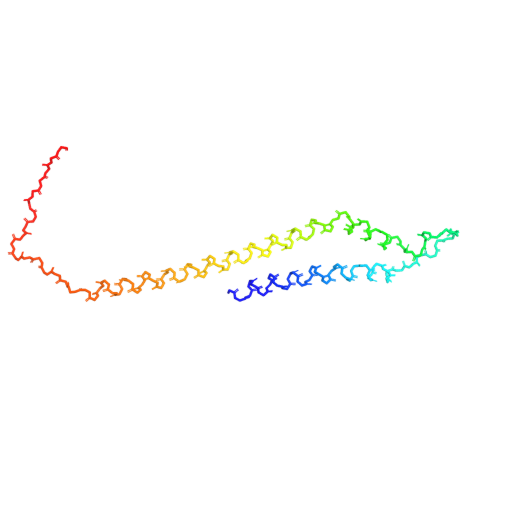IS A 1 95 ? -23.533 3.020 34.913 1.00 86.44 95 HIS A O 1
ATOM 682 N N . ALA A 1 96 ? -23.499 4.133 32.974 1.00 84.50 96 ALA A N 1
ATOM 683 C CA . ALA A 1 96 ? -24.429 5.175 33.401 1.00 84.50 96 ALA A CA 1
ATOM 684 C C . ALA A 1 96 ? -25.847 4.630 33.637 1.00 84.50 96 ALA A C 1
ATOM 686 O O . ALA A 1 96 ? -26.507 5.059 34.575 1.00 84.50 96 ALA A O 1
ATOM 687 N N . ALA A 1 97 ? -26.303 3.663 32.836 1.00 83.19 97 ALA A N 1
ATOM 688 C CA . ALA A 1 97 ? -27.607 3.022 33.007 1.00 83.19 97 ALA A CA 1
ATOM 689 C C . ALA A 1 97 ? -27.686 2.115 34.250 1.00 83.19 97 ALA A C 1
ATOM 691 O O . ALA A 1 97 ? -28.775 1.902 34.774 1.00 83.19 97 ALA A O 1
ATOM 692 N N . LEU A 1 98 ? -26.551 1.588 34.725 1.00 82.94 98 LEU A N 1
ATOM 693 C CA . LEU A 1 98 ? -26.461 0.833 35.982 1.00 82.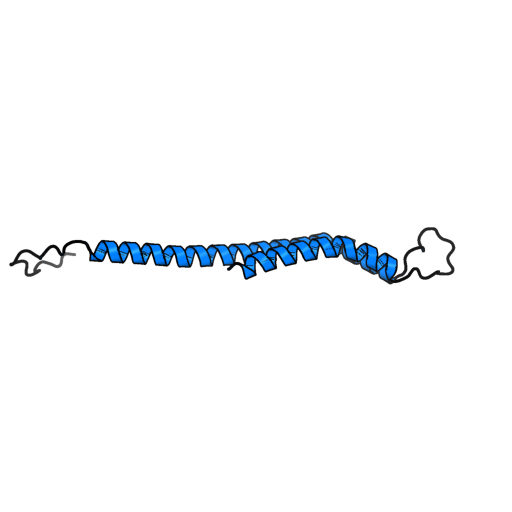94 98 LEU A CA 1
ATOM 694 C C . LEU A 1 98 ? -26.463 1.731 37.227 1.00 82.94 98 LEU A C 1
ATOM 696 O O . LEU A 1 98 ? -26.629 1.221 38.334 1.00 82.94 98 LEU A O 1
ATOM 700 N N . ALA A 1 99 ? -26.255 3.042 37.072 1.00 80.25 99 ALA A N 1
ATOM 701 C CA . ALA A 1 99 ? -26.331 3.965 38.194 1.00 80.25 99 ALA A CA 1
ATOM 702 C C . ALA A 1 99 ? -27.765 3.999 38.741 1.00 80.25 99 ALA A C 1
ATOM 704 O O . ALA A 1 99 ? -28.731 4.103 37.984 1.00 80.25 99 ALA A O 1
ATOM 705 N N . GLU A 1 100 ? -27.899 3.896 40.063 1.00 72.25 100 GLU A N 1
ATOM 706 C CA . GLU A 1 100 ? -29.197 3.841 40.728 1.00 72.25 100 GLU A CA 1
ATOM 707 C C . GLU A 1 100 ? -30.013 5.109 40.405 1.00 72.25 100 GLU A C 1
ATOM 709 O O . GLU A 1 100 ? -29.501 6.223 40.579 1.00 72.25 100 GLU A O 1
ATOM 714 N N . PRO A 1 101 ? -31.264 4.985 39.915 1.00 68.25 101 PRO A N 1
ATOM 715 C CA . PRO A 1 101 ? -32.107 6.145 39.678 1.00 68.25 101 PRO A CA 1
ATOM 716 C C . PRO A 1 101 ? -32.363 6.826 41.016 1.00 68.25 101 PRO A C 1
ATOM 718 O O . PRO A 1 101 ? -33.072 6.275 41.852 1.00 68.25 101 PRO A O 1
ATOM 721 N N . ILE A 1 102 ? -31.794 8.014 41.228 1.00 70.38 102 ILE A N 1
ATOM 722 C CA . ILE A 1 102 ? -32.090 8.816 42.416 1.00 70.38 102 ILE A CA 1
ATOM 723 C C . ILE A 1 102 ? -33.550 9.261 42.279 1.00 70.38 102 ILE A C 1
ATOM 725 O O . ILE A 1 102 ? -33.845 10.094 41.413 1.00 70.38 102 ILE A O 1
ATOM 729 N N . PRO A 1 103 ? -34.491 8.717 43.074 1.00 66.62 103 PRO A N 1
ATOM 730 C CA . PRO A 1 103 ? -35.882 9.115 42.974 1.00 66.62 103 PRO A CA 1
ATOM 731 C C . PRO A 1 103 ? -35.966 10.578 43.393 1.00 66.62 103 PRO A C 1
ATOM 733 O O . PRO A 1 103 ? -35.448 10.957 44.448 1.00 66.62 103 PRO A O 1
ATOM 736 N N . ALA A 1 104 ? -36.606 11.414 42.575 1.00 68.38 104 ALA A N 1
ATOM 737 C CA . ALA A 1 104 ? -36.887 12.780 42.987 1.00 68.38 104 ALA A CA 1
ATOM 738 C C . ALA A 1 104 ? -37.676 12.727 44.308 1.00 68.38 104 ALA A C 1
ATOM 740 O O . ALA A 1 104 ? -38.651 11.970 44.393 1.00 68.38 104 ALA A O 1
ATOM 741 N N . PRO A 1 105 ? -37.273 13.486 45.344 1.00 66.62 105 PRO A N 1
ATOM 742 C CA . PRO A 1 105 ? -37.998 13.479 46.601 1.00 66.62 105 PRO A CA 1
ATOM 743 C C . PRO A 1 105 ? -39.464 13.860 46.333 1.00 66.62 105 PRO A C 1
ATOM 745 O O . PRO A 1 105 ? -39.724 14.827 45.602 1.00 66.62 105 PRO A O 1
ATOM 748 N N . PRO A 1 106 ? -40.434 13.101 46.875 1.00 64.00 106 PRO A N 1
ATOM 749 C CA . PRO A 1 106 ? -41.847 13.369 46.648 1.00 64.00 106 PRO A CA 1
ATOM 750 C C . PRO A 1 106 ? -42.182 14.782 47.141 1.00 64.00 106 PRO A C 1
ATOM 752 O O . PRO A 1 106 ? -42.033 15.087 48.321 1.00 64.00 106 PRO A O 1
ATOM 755 N N . GLY A 1 107 ? -42.594 15.658 46.216 1.00 58.16 107 GLY A N 1
ATOM 756 C CA . GLY A 1 107 ? -42.955 17.053 46.503 1.00 58.16 107 GLY A CA 1
ATOM 757 C C . GLY A 1 107 ? -42.265 18.118 45.642 1.00 58.16 107 GLY A C 1
ATOM 758 O O . GLY A 1 107 ? -42.681 19.275 45.688 1.00 58.16 107 GLY A O 1
ATOM 759 N N . PHE A 1 108 ? -41.266 17.778 44.818 1.00 58.12 108 PHE A N 1
ATOM 760 C CA . PHE A 1 108 ? -40.633 18.757 43.922 1.00 58.12 108 PHE A CA 1
ATOM 761 C C . PHE A 1 108 ? -41.436 18.947 42.622 1.00 58.12 108 PHE A C 1
ATOM 763 O O . PHE A 1 108 ? -41.048 18.505 41.544 1.00 58.12 108 PHE A O 1
ATOM 770 N N . SER A 1 109 ? -42.584 19.625 42.707 1.00 55.28 109 SER A N 1
ATOM 771 C CA . SER A 1 109 ? -43.188 20.245 41.526 1.00 55.28 109 SER A CA 1
ATOM 772 C C . SER A 1 109 ? -42.322 21.444 41.138 1.00 55.28 109 SER A C 1
ATOM 774 O O . SER A 1 109 ? -42.318 22.455 41.843 1.00 55.28 109 SER A O 1
ATOM 776 N N . GLY A 1 110 ? -41.563 21.327 40.048 1.00 58.75 110 GLY A N 1
ATOM 777 C CA . GLY A 1 110 ? -40.734 22.406 39.518 1.00 58.75 110 GLY A CA 1
ATOM 778 C C . GLY A 1 110 ? -41.563 23.655 39.213 1.00 58.75 110 GLY A C 1
ATOM 779 O O . GLY A 1 110 ? -42.185 23.763 38.160 1.00 58.75 110 GLY A O 1
ATOM 780 N N . ARG A 1 111 ? -41.565 24.614 40.142 1.00 65.06 111 ARG A N 1
ATOM 781 C CA . ARG A 1 111 ? -42.012 25.989 39.914 1.00 65.06 111 ARG A CA 1
ATOM 782 C C . ARG A 1 111 ? -41.003 26.956 40.524 1.00 65.06 111 ARG A C 1
ATOM 784 O O . ARG A 1 111 ? -40.999 27.145 41.738 1.00 65.06 111 ARG A O 1
ATOM 791 N N . ARG A 1 112 ? -40.218 27.585 39.646 1.00 50.84 112 ARG A N 1
ATOM 792 C CA . ARG A 1 112 ? -39.639 28.950 39.678 1.00 50.84 112 ARG A CA 1
ATOM 793 C C . ARG A 1 112 ? -38.433 28.945 38.731 1.00 50.84 112 ARG A C 1
ATOM 795 O O . ARG A 1 112 ? -37.633 28.029 38.803 1.00 50.84 112 ARG A O 1
ATOM 802 N N . GLY A 1 113 ? -38.230 29.902 37.841 1.00 41.53 113 GLY A N 1
ATOM 803 C CA . GLY A 1 113 ? -38.902 31.169 37.583 1.00 41.53 113 GLY A CA 1
ATOM 804 C C . GLY A 1 113 ? -38.064 31.910 36.536 1.00 41.53 113 GLY A C 1
ATOM 805 O O . GLY A 1 113 ? -36.855 31.707 36.478 1.00 41.53 113 GLY A O 1
ATOM 806 N N . GLY A 1 114 ? -38.713 32.705 35.686 1.00 55.44 114 GLY A N 1
ATOM 807 C CA . GLY A 1 114 ? -38.016 33.623 34.790 1.00 55.44 114 GLY A CA 1
ATOM 808 C C . GLY A 1 114 ? -37.251 34.701 35.561 1.00 55.44 114 GLY A C 1
ATOM 809 O O . GLY A 1 114 ? -37.624 35.048 36.683 1.00 55.44 114 GLY A O 1
ATOM 810 N N . GLY A 1 115 ? -36.202 35.214 34.927 1.00 46.62 115 GLY A N 1
ATOM 811 C CA . GLY A 1 115 ? -35.383 36.323 35.398 1.00 46.62 115 GLY A CA 1
ATOM 812 C C . GLY A 1 115 ? -34.293 36.622 34.373 1.00 46.62 115 GLY A C 1
ATOM 813 O O . GLY A 1 115 ? -33.295 35.914 34.365 1.00 46.62 115 GLY A O 1
ATOM 814 N N . GLU A 1 116 ? -34.612 37.592 33.509 1.00 39.94 116 GLU A N 1
ATOM 815 C CA . GLU A 1 116 ? -33.758 38.601 32.838 1.00 39.94 116 GLU A CA 1
ATOM 816 C C . GLU A 1 116 ? -32.429 38.183 32.185 1.00 39.94 116 GLU A C 1
ATOM 818 O O . GLU A 1 116 ? -31.479 37.777 32.888 1.00 39.94 116 GLU A O 1
#

Sequence (116 aa):
MQKAAVSAGELSTAGSNLSDTLPRTATAAGTVASGYTGPALATGPVAAALGEFMQHWQKDLQYVVERTGKSLTGAAEATNEYVKGDLRMAAQAQHAALAEPIPAPPGFSGRRGGGE

Secondary structure (DSSP, 8-state):
-HHHHHHHHHHHHHHHHHHHHHHHHHHHT-----S--STT-SS-HHHHHHHHHHHHHHHHHHHHHHHHHHHHHHHHHHHHHHHHHHHHHHHHHHHHHTS---PPPTT---------

Foldseek 3Di:
DVVLLVVLVVLVVVLVVCVVVLLVVQLVVDQDPDVDPDPPRSGDPSSVVSVVVCVVCVVVSVVVSVVSSVVSVVVVVVVVVVVVVVVVVVVVVVVVVPPDPPPDPPPPPDDDDDDD